Protein AF-A0A0U2W4P1-F1 (afdb_monomer)

Radius of gyration: 22.03 Å; Cα contacts (8 Å, |Δi|>4): 140; chains: 1; bounding box: 64×38×48 Å

Nearest PDB structures (foldseek):
  7bdr-assembly1_A  TM=9.883E-01  e=1.848E-16  Klebsiella pneumoniae IS53
  6z7j-assembly1_A  TM=9.839E-01  e=1.629E-16  Klebsiella pneumoniae IS53
  7r3r-assembly1_A  TM=9.855E-01  e=3.062E-16  Klebsiella pneumoniae
  6z7i-assembly1_A  TM=9.874E-01  e=3.473E-16  Klebsiella pneumoniae
  8dp4-assembly1_A  TM=9.834E-01  e=3.364E-15  Escherichia coli

Structure (mmCIF, N/CA/C/O backbone):
data_AF-A0A0U2W4P1-F1
#
_entry.id   AF-A0A0U2W4P1-F1
#
loop_
_atom_site.group_PDB
_atom_site.id
_atom_site.type_symbol
_atom_site.label_atom_id
_atom_site.label_alt_id
_atom_site.label_comp_id
_atom_site.label_asym_id
_atom_site.label_entity_id
_atom_site.label_seq_id
_atom_site.pdbx_PDB_ins_code
_atom_site.Cartn_x
_atom_site.Cartn_y
_atom_site.Cartn_z
_atom_site.occupancy
_atom_site.B_iso_or_equiv
_atom_site.auth_seq_id
_atom_site.auth_comp_id
_atom_site.auth_asym_id
_atom_site.auth_atom_id
_atom_site.pdbx_PDB_model_num
ATOM 1 N N . THR A 1 1 ? 48.317 21.505 -26.236 1.00 46.50 1 THR A N 1
ATOM 2 C CA . THR A 1 1 ? 47.068 21.874 -25.542 1.00 46.50 1 THR A CA 1
ATOM 3 C C . THR A 1 1 ? 46.040 20.803 -25.827 1.00 46.50 1 THR A C 1
ATOM 5 O O . THR A 1 1 ? 45.709 20.606 -26.986 1.00 46.50 1 THR A O 1
ATOM 8 N N . VAL A 1 2 ? 45.666 20.017 -24.816 1.00 36.84 2 VAL A N 1
ATOM 9 C CA . VAL A 1 2 ? 44.766 18.857 -24.942 1.00 36.84 2 VAL A CA 1
ATOM 10 C C . VAL A 1 2 ? 43.324 19.356 -24.943 1.00 36.84 2 VAL A C 1
ATOM 12 O O . VAL A 1 2 ? 42.870 19.926 -23.955 1.00 36.84 2 VAL A O 1
ATOM 15 N N . THR A 1 3 ? 42.613 19.161 -26.051 1.00 44.44 3 THR A N 1
ATOM 16 C CA . THR A 1 3 ? 41.174 19.427 -26.146 1.00 44.44 3 THR A CA 1
ATOM 17 C C . THR A 1 3 ? 40.421 18.273 -25.490 1.00 44.44 3 THR A C 1
ATOM 19 O O . THR A 1 3 ? 40.347 17.180 -26.049 1.00 44.44 3 THR A O 1
ATOM 22 N N . LEU A 1 4 ? 39.880 18.499 -24.291 1.00 45.94 4 LEU A N 1
ATOM 23 C CA . LEU A 1 4 ? 38.941 17.581 -23.648 1.00 45.94 4 LEU A CA 1
ATOM 24 C C . LEU A 1 4 ? 37.577 17.701 -24.354 1.00 45.94 4 LEU A C 1
ATOM 26 O O . LEU A 1 4 ? 36.870 18.693 -24.187 1.00 45.94 4 LEU A O 1
ATOM 30 N N . LEU A 1 5 ? 37.205 16.695 -25.145 1.00 52.53 5 LEU A N 1
ATOM 31 C CA . LEU A 1 5 ? 35.835 16.508 -25.626 1.00 52.53 5 LEU A CA 1
ATOM 32 C C . LEU A 1 5 ? 35.013 15.861 -24.503 1.00 52.53 5 LEU A C 1
ATOM 34 O O . LEU A 1 5 ? 35.074 14.652 -24.291 1.00 52.53 5 LEU A O 1
ATOM 38 N N . LEU A 1 6 ? 34.237 16.671 -23.782 1.00 55.25 6 LEU A N 1
ATOM 39 C CA . LEU A 1 6 ? 33.149 16.191 -22.927 1.00 55.25 6 LEU A CA 1
ATOM 40 C C . LEU A 1 6 ? 32.010 15.698 -23.831 1.00 55.25 6 LEU A C 1
ATOM 42 O O . LEU A 1 6 ? 31.080 16.436 -24.144 1.00 55.25 6 LEU A O 1
ATOM 46 N N . GLY A 1 7 ? 32.118 14.457 -24.304 1.00 51.75 7 GLY A N 1
ATOM 47 C CA . GLY A 1 7 ? 31.041 13.787 -25.023 1.00 51.75 7 GLY A CA 1
ATOM 48 C C . GLY A 1 7 ? 29.901 13.470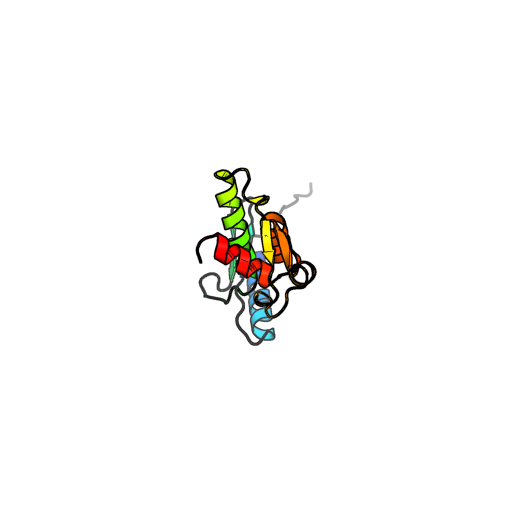 -24.062 1.00 51.75 7 GLY A C 1
ATOM 49 O O . GLY A 1 7 ? 30.012 12.565 -23.239 1.00 51.75 7 GLY A O 1
ATOM 50 N N . SER A 1 8 ? 28.804 14.217 -24.155 1.00 58.09 8 SER A N 1
ATOM 51 C CA . SER A 1 8 ? 27.535 13.856 -23.528 1.00 58.09 8 SER A CA 1
ATOM 52 C C . SER A 1 8 ? 27.107 12.516 -24.119 1.00 58.09 8 SER A C 1
ATOM 54 O O . SER A 1 8 ? 26.829 12.437 -25.315 1.00 58.09 8 SER A O 1
ATOM 56 N N . VAL A 1 9 ? 27.087 11.447 -23.322 1.00 57.69 9 VAL A N 1
ATOM 57 C CA . VAL A 1 9 ? 26.473 10.196 -23.779 1.00 57.69 9 VAL A CA 1
ATOM 58 C C . VAL A 1 9 ? 25.007 10.528 -24.073 1.00 57.69 9 VAL A C 1
ATOM 60 O O . VAL A 1 9 ? 24.321 11.018 -23.172 1.00 57.69 9 VAL A O 1
ATOM 63 N N . PRO A 1 10 ? 24.514 10.354 -25.310 1.00 57.34 10 PRO A N 1
ATOM 64 C CA . PRO A 1 10 ? 23.143 10.715 -25.621 1.00 57.34 10 PRO A CA 1
ATOM 65 C C . PRO A 1 10 ? 22.209 9.816 -24.807 1.00 57.34 10 PRO A C 1
ATOM 67 O O . PRO A 1 10 ? 22.329 8.591 -24.848 1.00 57.34 10 PRO A O 1
ATOM 70 N N . LEU A 1 11 ? 21.271 10.435 -24.086 1.00 58.12 11 LEU A N 1
ATOM 71 C CA . LEU A 1 11 ? 20.257 9.794 -23.236 1.00 58.12 11 LEU A CA 1
ATOM 72 C C . LEU A 1 11 ? 19.586 8.579 -23.913 1.00 58.12 11 LEU A C 1
ATOM 74 O O . LEU A 1 11 ? 19.328 7.563 -23.275 1.00 58.12 11 LEU A O 1
ATOM 78 N N . TYR A 1 12 ? 19.415 8.641 -25.236 1.00 57.84 12 TYR A N 1
ATOM 79 C CA . TYR A 1 12 ? 18.883 7.566 -26.077 1.00 57.84 12 TYR A CA 1
ATOM 80 C C . TYR A 1 12 ? 19.628 6.227 -25.972 1.00 57.84 12 TYR A C 1
ATOM 82 O O . TYR A 1 12 ? 18.987 5.177 -25.952 1.00 57.84 12 TYR A O 1
ATOM 90 N N . ALA A 1 13 ? 20.963 6.236 -25.887 1.00 59.94 13 ALA A N 1
ATOM 91 C CA . ALA A 1 13 ? 21.745 5.002 -25.786 1.00 59.94 13 ALA A CA 1
ATOM 92 C C . ALA A 1 13 ? 21.542 4.312 -24.425 1.00 59.94 13 ALA A C 1
ATOM 94 O O . ALA A 1 13 ? 21.512 3.086 -24.349 1.00 59.94 13 ALA A O 1
ATOM 95 N N . GLN A 1 14 ? 21.340 5.096 -23.360 1.00 64.56 14 GLN A N 1
ATOM 96 C CA . GLN A 1 14 ? 21.061 4.578 -22.018 1.00 64.56 14 GLN A CA 1
ATOM 97 C C . GLN A 1 14 ? 19.630 4.037 -21.904 1.00 64.56 14 GLN A C 1
ATOM 99 O O . GLN A 1 14 ? 19.419 2.977 -21.318 1.00 64.56 14 GLN A O 1
ATOM 104 N N . THR A 1 15 ? 18.643 4.708 -22.506 1.00 69.00 15 THR A N 1
ATOM 105 C CA . THR A 1 15 ? 17.255 4.220 -22.525 1.00 69.00 15 THR A CA 1
ATOM 106 C C . THR A 1 15 ? 17.126 2.883 -23.259 1.00 69.00 15 THR A C 1
ATOM 108 O O . THR A 1 15 ? 16.406 2.004 -22.787 1.00 69.00 15 THR A O 1
ATOM 111 N N . ALA A 1 16 ? 17.841 2.695 -24.376 1.00 74.88 16 ALA A N 1
ATOM 112 C CA . ALA A 1 16 ? 17.830 1.439 -25.129 1.00 74.88 16 ALA A CA 1
ATOM 113 C C . ALA A 1 16 ? 18.360 0.244 -24.307 1.00 74.88 16 ALA A C 1
ATOM 115 O O . ALA A 1 16 ? 17.768 -0.833 -24.355 1.00 74.88 16 ALA A O 1
ATOM 116 N N . ASP A 1 17 ? 19.411 0.445 -23.504 1.00 88.06 17 ASP A N 1
ATOM 117 C CA . ASP A 1 17 ? 19.955 -0.582 -22.599 1.00 88.06 17 ASP A CA 1
ATOM 118 C C . ASP A 1 17 ? 18.950 -0.970 -21.495 1.00 88.06 17 ASP A C 1
ATOM 120 O O . ASP A 1 17 ? 18.730 -2.151 -21.219 1.00 88.06 17 ASP A O 1
ATOM 124 N N . VAL A 1 18 ? 18.252 0.007 -20.902 1.00 93.62 18 VAL A N 1
ATOM 125 C CA . VAL A 1 18 ? 17.215 -0.266 -19.886 1.00 93.62 18 VAL A CA 1
ATOM 126 C C . VAL A 1 18 ? 16.042 -1.055 -20.477 1.00 93.62 18 VAL A C 1
ATOM 128 O O . VAL A 1 18 ? 15.596 -2.027 -19.871 1.00 93.62 18 VAL A O 1
ATOM 131 N N . GLN A 1 19 ? 15.565 -0.691 -21.670 1.00 93.94 19 GLN A N 1
ATOM 132 C CA . GLN A 1 19 ? 14.466 -1.393 -22.348 1.00 93.94 19 GLN A CA 1
ATOM 133 C C . GLN A 1 19 ? 14.812 -2.862 -22.638 1.00 93.94 19 GLN A C 1
ATOM 135 O O . GLN A 1 19 ? 13.995 -3.749 -22.392 1.00 93.94 19 GLN A O 1
ATOM 140 N N . GLN A 1 20 ? 16.039 -3.138 -23.091 1.00 95.38 20 GLN A N 1
ATOM 141 C CA . GLN A 1 20 ? 16.515 -4.507 -23.325 1.00 95.38 20 GLN A CA 1
ATOM 142 C C . GLN A 1 20 ? 16.571 -5.327 -22.031 1.00 95.38 20 GLN A C 1
ATOM 144 O O . GLN A 1 20 ? 16.133 -6.477 -22.012 1.00 95.38 20 GLN A O 1
ATOM 149 N N . LYS A 1 21 ? 17.045 -4.731 -20.930 1.00 96.50 21 LYS A N 1
ATOM 150 C CA . LYS A 1 21 ? 17.063 -5.382 -19.611 1.00 96.50 21 LYS A CA 1
ATOM 151 C C . LYS A 1 21 ? 15.658 -5.695 -19.098 1.00 96.50 21 LYS A C 1
ATOM 153 O O . LYS A 1 21 ? 15.443 -6.775 -18.555 1.00 96.50 21 LYS A O 1
ATOM 158 N N . LEU A 1 22 ? 14.699 -4.788 -19.290 1.00 97.31 22 LEU A N 1
ATOM 159 C CA . LEU A 1 22 ? 13.298 -5.018 -18.922 1.00 97.31 22 LEU A CA 1
ATOM 160 C C . LEU A 1 22 ? 12.662 -6.138 -19.759 1.00 97.31 22 LEU A C 1
ATOM 162 O O . LEU A 1 22 ? 11.989 -7.000 -19.197 1.00 97.31 22 LEU A O 1
ATOM 166 N N . ALA A 1 23 ? 12.930 -6.183 -21.066 1.00 96.88 23 ALA A N 1
ATOM 167 C CA . ALA A 1 23 ? 12.458 -7.263 -21.933 1.00 96.88 23 ALA A CA 1
ATOM 168 C C . ALA A 1 23 ? 13.041 -8.631 -21.538 1.00 96.88 23 ALA A C 1
ATOM 170 O O . ALA A 1 23 ? 12.329 -9.636 -21.524 1.00 96.88 23 ALA A O 1
ATOM 171 N N . GLU A 1 24 ? 14.320 -8.677 -21.163 1.00 97.62 24 GLU A N 1
ATOM 172 C CA . GLU A 1 24 ? 14.949 -9.907 -20.680 1.00 97.62 24 GLU A CA 1
ATOM 173 C C . GLU A 1 24 ? 14.373 -10.356 -19.327 1.00 97.6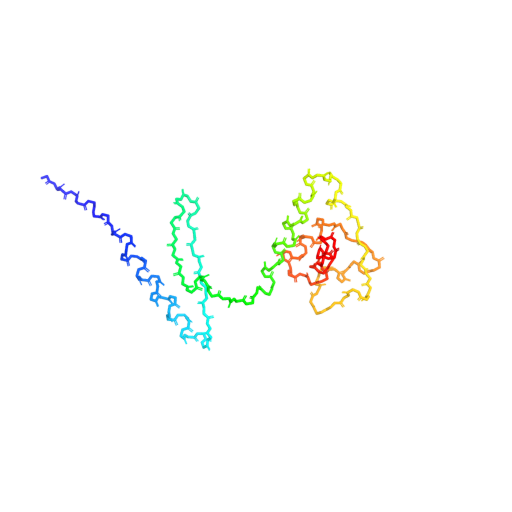2 24 GLU A C 1
ATOM 175 O O . GLU A 1 24 ? 14.080 -11.539 -19.153 1.00 97.62 24 GLU A O 1
ATOM 180 N N . LEU A 1 25 ? 14.128 -9.428 -18.393 1.00 97.75 25 LEU A N 1
ATOM 181 C CA . LEU A 1 25 ? 13.452 -9.727 -17.123 1.00 97.75 25 LEU A CA 1
ATOM 182 C C . LEU A 1 25 ? 12.032 -10.261 -17.339 1.00 97.75 25 LEU A C 1
ATOM 184 O O . LEU A 1 25 ? 11.641 -11.242 -16.705 1.00 97.75 25 LEU A O 1
ATOM 188 N N . GLU A 1 26 ? 11.269 -9.649 -18.247 1.00 98.25 26 GLU A N 1
ATOM 189 C CA . GLU A 1 26 ? 9.946 -10.144 -18.630 1.00 98.25 26 GLU A CA 1
ATOM 190 C C . GLU A 1 26 ? 10.033 -11.592 -19.125 1.00 98.25 26 GLU A C 1
ATOM 192 O O . GLU A 1 26 ? 9.342 -12.466 -18.594 1.00 98.25 26 GLU A O 1
ATOM 197 N N . ARG A 1 27 ? 10.939 -11.868 -20.072 1.00 97.81 27 ARG A N 1
ATOM 198 C CA . ARG A 1 27 ? 11.147 -13.205 -20.641 1.00 97.81 27 ARG A CA 1
ATOM 199 C C . ARG A 1 27 ? 11.510 -14.239 -19.574 1.00 97.81 27 ARG A C 1
ATOM 201 O O . ARG A 1 27 ? 10.976 -15.345 -19.597 1.00 97.81 27 ARG A O 1
ATOM 208 N N . GLN A 1 28 ? 12.399 -13.891 -18.643 1.00 98.25 28 GLN A N 1
ATOM 209 C CA . GLN A 1 28 ? 12.815 -14.780 -17.554 1.00 98.25 28 GLN A CA 1
ATOM 210 C C . GLN A 1 28 ? 11.696 -15.037 -16.536 1.00 98.25 28 GLN A C 1
ATOM 212 O O . GLN A 1 28 ? 11.627 -16.128 -15.974 1.00 98.25 28 GLN A O 1
ATOM 217 N N . SER A 1 29 ? 10.811 -14.061 -16.310 1.00 96.94 29 SER A N 1
ATOM 218 C CA . SER A 1 29 ? 9.707 -14.186 -15.349 1.00 96.94 29 SER A CA 1
ATOM 219 C C . SER A 1 29 ? 8.616 -15.177 -15.773 1.00 96.94 29 SER A C 1
ATOM 221 O O . SER A 1 29 ? 7.859 -15.649 -14.927 1.00 96.94 29 SER A O 1
ATOM 223 N N . GLY A 1 30 ? 8.497 -15.469 -17.076 1.00 96.25 30 GLY A N 1
ATOM 224 C CA . GLY A 1 30 ? 7.415 -16.291 -17.631 1.00 96.25 30 GLY A CA 1
ATOM 225 C C . GLY A 1 30 ? 6.029 -15.625 -17.609 1.00 96.25 30 GLY A C 1
ATOM 226 O O . GLY A 1 30 ? 5.033 -16.288 -17.895 1.00 96.25 30 GLY A O 1
ATOM 227 N N . GLY A 1 31 ? 5.951 -14.335 -17.265 1.00 96.12 31 GLY A N 1
ATOM 228 C CA . GLY A 1 31 ? 4.720 -13.549 -17.196 1.00 96.12 31 GLY A CA 1
ATOM 229 C C . GLY A 1 31 ? 4.796 -12.252 -18.006 1.00 96.12 31 GLY A C 1
ATOM 230 O O . GLY A 1 31 ? 5.477 -12.176 -19.024 1.00 96.12 31 GLY A O 1
ATOM 231 N N . ARG A 1 32 ? 4.068 -11.228 -17.547 1.00 98.00 32 ARG A N 1
ATOM 232 C CA . ARG A 1 32 ? 4.126 -9.861 -18.091 1.00 98.00 32 ARG A CA 1
ATOM 233 C C . ARG A 1 32 ? 4.769 -8.925 -17.076 1.00 98.00 32 ARG A C 1
ATOM 235 O O . ARG A 1 32 ? 4.486 -9.042 -15.884 1.00 98.00 32 ARG A O 1
ATOM 242 N N . LEU A 1 33 ? 5.546 -7.961 -17.557 1.00 98.19 33 LEU A N 1
ATOM 243 C CA . LEU A 1 33 ? 6.206 -6.939 -16.747 1.00 98.19 33 LEU A CA 1
ATOM 244 C C . LEU A 1 33 ? 5.776 -5.540 -17.201 1.00 98.19 33 LEU A C 1
ATOM 246 O O . LEU A 1 33 ? 5.909 -5.205 -18.370 1.00 98.19 33 LEU A O 1
ATOM 250 N N . GLY A 1 34 ? 5.297 -4.711 -16.275 1.00 98.06 34 GLY A N 1
ATOM 251 C CA . GLY A 1 34 ? 5.036 -3.288 -16.508 1.00 98.06 34 GLY A CA 1
ATOM 252 C C . GLY A 1 34 ? 5.922 -2.435 -15.606 1.00 98.06 34 GLY A C 1
ATOM 253 O O . GLY A 1 34 ? 5.990 -2.697 -14.406 1.00 98.06 34 GLY A O 1
ATOM 254 N N . VAL A 1 35 ? 6.607 -1.433 -16.163 1.00 97.81 35 VAL A N 1
ATOM 255 C CA . VAL A 1 35 ? 7.491 -0.532 -15.405 1.00 97.81 35 VAL A CA 1
ATOM 256 C C . VAL A 1 35 ? 7.346 0.903 -15.903 1.00 97.81 35 VAL A C 1
ATOM 258 O O . VAL A 1 35 ? 7.369 1.160 -17.105 1.00 97.81 35 VAL A O 1
ATOM 261 N N . ALA A 1 36 ? 7.252 1.844 -14.966 1.00 97.31 36 ALA A N 1
ATOM 262 C CA . ALA A 1 36 ? 7.387 3.271 -15.223 1.00 97.31 36 ALA A CA 1
ATOM 263 C C . ALA A 1 36 ? 8.476 3.837 -14.306 1.00 97.31 36 ALA A C 1
ATOM 265 O O . ALA A 1 36 ? 8.354 3.783 -13.083 1.00 97.31 36 ALA A O 1
ATOM 266 N N . LEU A 1 37 ? 9.548 4.362 -14.894 1.00 95.56 37 LEU A N 1
ATOM 267 C CA . LEU A 1 37 ? 10.580 5.112 -14.187 1.00 95.56 37 LEU A CA 1
ATOM 268 C C . LEU A 1 37 ? 10.352 6.587 -14.491 1.00 95.56 37 LEU A C 1
ATOM 270 O O . LEU A 1 37 ? 10.406 6.975 -15.655 1.00 95.56 37 LEU A O 1
ATOM 27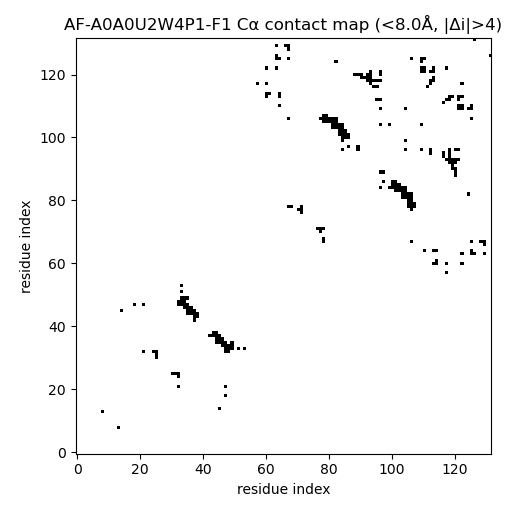4 N N . ILE A 1 38 ? 10.088 7.388 -13.462 1.00 96.44 38 ILE A N 1
ATOM 275 C CA . ILE A 1 38 ? 9.795 8.818 -13.589 1.00 96.44 38 ILE A CA 1
ATOM 276 C C . ILE A 1 38 ? 10.857 9.582 -12.803 1.00 96.44 38 ILE A C 1
ATOM 278 O O . ILE A 1 38 ? 10.958 9.428 -11.585 1.00 96.44 38 ILE A O 1
ATOM 282 N N . ASN A 1 39 ? 11.643 10.408 -13.488 1.00 96.44 39 ASN A N 1
ATOM 283 C CA . ASN A 1 39 ? 12.545 11.347 -12.836 1.00 96.44 39 ASN A CA 1
ATOM 284 C C . ASN A 1 39 ? 11.741 12.564 -12.371 1.00 96.44 39 ASN A C 1
ATOM 286 O O . ASN A 1 39 ? 11.251 13.343 -13.182 1.00 96.44 39 ASN A O 1
ATOM 290 N N . THR A 1 40 ? 11.604 12.752 -11.063 1.00 97.19 40 THR A N 1
ATOM 291 C CA . THR A 1 40 ? 10.797 13.846 -10.507 1.00 97.19 40 THR A CA 1
ATOM 292 C C . THR A 1 40 ? 11.473 15.218 -10.588 1.00 97.19 40 THR A C 1
ATOM 294 O O . THR A 1 40 ? 10.814 16.218 -10.314 1.00 97.19 40 THR A O 1
ATOM 297 N N . ALA A 1 41 ? 12.752 15.300 -10.980 1.00 97.69 41 ALA A N 1
ATOM 298 C CA . ALA A 1 41 ? 13.442 16.577 -11.175 1.00 97.69 41 ALA A CA 1
ATOM 299 C C . ALA A 1 41 ? 13.076 17.260 -12.504 1.00 97.69 41 ALA A C 1
ATOM 301 O O . ALA A 1 41 ? 13.019 18.487 -12.562 1.00 97.69 41 ALA A O 1
ATOM 302 N N . ASP A 1 42 ? 12.829 16.481 -13.562 1.00 97.00 42 ASP A N 1
ATOM 303 C CA . ASP A 1 42 ? 12.588 16.992 -14.921 1.00 97.00 42 ASP A CA 1
ATOM 304 C C . ASP A 1 42 ? 11.406 16.328 -15.654 1.00 97.00 42 ASP A C 1
ATOM 306 O O . ASP A 1 42 ? 11.109 16.679 -16.794 1.00 97.00 42 ASP A O 1
ATOM 310 N N . ASN A 1 43 ? 10.704 15.399 -15.000 1.00 95.94 43 ASN A N 1
ATOM 311 C CA . ASN A 1 43 ? 9.616 14.584 -15.549 1.00 95.94 43 ASN A CA 1
ATOM 312 C C . ASN A 1 43 ? 10.004 13.690 -16.736 1.00 95.94 43 ASN A C 1
ATOM 314 O O . ASN A 1 43 ? 9.113 13.175 -17.412 1.00 95.94 43 ASN A O 1
ATOM 318 N N . SER A 1 44 ? 11.295 13.464 -16.996 1.00 95.56 44 SER A N 1
ATOM 319 C CA . SER A 1 44 ? 11.721 12.465 -17.978 1.00 95.56 44 SER A CA 1
ATOM 320 C C . SER A 1 44 ? 11.303 11.059 -17.535 1.00 95.56 44 SER A C 1
ATOM 322 O O . SER A 1 44 ? 11.266 10.743 -16.341 1.00 95.56 44 SER A O 1
ATOM 324 N N . GLN A 1 45 ? 10.938 10.215 -18.506 1.00 95.06 45 GLN A N 1
ATOM 325 C CA . GLN A 1 45 ? 10.378 8.893 -18.234 1.00 95.06 45 GLN A CA 1
ATOM 326 C C . GLN A 1 45 ? 11.020 7.801 -19.081 1.00 95.06 45 GLN A C 1
ATOM 328 O O . GLN A 1 45 ? 11.340 8.001 -20.253 1.00 95.06 45 GLN A O 1
ATOM 333 N N . ILE A 1 46 ? 11.130 6.612 -18.491 1.00 95.25 46 ILE A N 1
ATOM 334 C CA . ILE A 1 46 ? 11.359 5.356 -19.205 1.00 95.25 46 ILE A CA 1
ATOM 335 C C . ILE A 1 46 ? 10.167 4.452 -18.895 1.00 95.25 46 ILE A C 1
ATOM 337 O O . ILE A 1 46 ? 9.929 4.103 -17.739 1.00 95.25 46 ILE A O 1
ATOM 341 N N . LEU A 1 47 ? 9.409 4.096 -19.932 1.00 95.94 47 LEU A N 1
ATOM 342 C CA . LEU A 1 47 ? 8.151 3.358 -19.824 1.00 95.94 47 LEU A CA 1
ATOM 343 C C . LEU A 1 47 ? 8.260 2.004 -20.531 1.00 95.94 47 LEU A C 1
ATOM 345 O O . LEU A 1 47 ? 8.762 1.931 -21.651 1.00 95.94 47 LEU A O 1
ATOM 349 N N . TYR A 1 48 ? 7.768 0.941 -19.900 1.00 97.62 48 TYR A N 1
ATOM 350 C CA . TYR A 1 48 ? 7.694 -0.414 -20.451 1.00 97.62 48 TYR A CA 1
ATOM 351 C C . TYR A 1 48 ? 6.312 -0.992 -20.139 1.00 97.62 48 TYR A C 1
ATOM 353 O O . TYR A 1 48 ? 5.976 -1.172 -18.969 1.00 97.62 48 TYR A O 1
ATOM 361 N N . ARG A 1 49 ? 5.485 -1.217 -21.173 1.00 97.56 49 ARG A N 1
ATOM 362 C CA . ARG A 1 49 ? 4.060 -1.608 -21.046 1.00 97.56 49 ARG A CA 1
ATOM 363 C C . ARG A 1 49 ? 3.246 -0.722 -20.087 1.00 97.56 49 ARG A C 1
ATOM 365 O O . ARG A 1 49 ? 2.347 -1.207 -19.404 1.00 97.56 49 ARG A O 1
ATOM 372 N N . ALA A 1 50 ? 3.567 0.570 -20.014 1.00 97.25 50 ALA A N 1
ATOM 373 C CA . ALA A 1 50 ? 3.009 1.471 -19.002 1.00 97.25 50 ALA A CA 1
ATOM 374 C C . ALA A 1 50 ? 1.486 1.676 -19.112 1.00 97.25 50 ALA A C 1
ATOM 376 O O . ALA A 1 50 ? 0.844 1.967 -18.107 1.00 97.25 50 ALA A O 1
ATOM 377 N N . ASP A 1 51 ? 0.910 1.469 -20.299 1.00 97.25 51 ASP A N 1
ATOM 378 C CA . ASP A 1 51 ? -0.530 1.622 -20.546 1.00 97.25 51 ASP A CA 1
ATOM 379 C C . ASP A 1 51 ? -1.327 0.313 -20.371 1.00 97.25 51 ASP A C 1
ATOM 381 O O . ASP A 1 51 ? -2.553 0.291 -20.509 1.00 97.25 51 ASP A O 1
ATOM 385 N N . GLU A 1 52 ? -0.656 -0.804 -20.068 1.00 98.31 52 GLU A N 1
ATOM 386 C CA . GLU A 1 52 ? -1.325 -2.077 -19.807 1.00 98.31 52 GLU A CA 1
ATOM 387 C C . GLU A 1 52 ? -1.840 -2.174 -18.363 1.00 98.31 52 GLU A C 1
ATOM 389 O O . GLU A 1 52 ? -1.280 -1.620 -17.418 1.00 98.31 52 GLU A O 1
ATOM 394 N N . ARG A 1 53 ? -2.909 -2.954 -18.161 1.00 98.25 53 ARG A N 1
ATOM 395 C CA . ARG A 1 53 ? -3.470 -3.198 -16.825 1.00 98.25 53 ARG A CA 1
ATOM 396 C C . ARG A 1 53 ? -2.754 -4.345 -16.104 1.00 98.25 53 ARG A C 1
ATOM 398 O O . ARG A 1 53 ? -2.540 -5.427 -16.668 1.00 98.25 53 ARG A O 1
ATOM 405 N N . PHE A 1 54 ? -2.487 -4.120 -14.817 1.00 98.44 54 PHE A N 1
ATOM 406 C CA . PHE A 1 54 ? -1.920 -5.079 -13.868 1.00 98.44 54 PHE A CA 1
ATOM 407 C C . PHE A 1 54 ? -2.728 -5.087 -12.565 1.00 98.44 54 PHE A C 1
ATOM 409 O O . PHE A 1 54 ? -3.375 -4.100 -12.211 1.00 98.44 54 PHE A O 1
ATOM 416 N N . ALA A 1 55 ? -2.705 -6.208 -11.843 1.00 97.94 55 ALA A N 1
ATOM 417 C CA . ALA A 1 55 ? -3.322 -6.290 -10.525 1.00 97.94 55 ALA A CA 1
ATOM 418 C C . ALA A 1 55 ? -2.517 -5.448 -9.523 1.00 97.94 55 ALA A C 1
ATOM 420 O O . ALA A 1 55 ? -1.317 -5.655 -9.363 1.00 97.94 55 ALA A O 1
ATOM 421 N N . MET A 1 56 ? -3.174 -4.513 -8.831 1.00 97.62 56 MET A N 1
ATOM 422 C CA . MET A 1 56 ? -2.503 -3.677 -7.827 1.00 97.62 56 MET A CA 1
ATOM 423 C C . MET A 1 56 ? -2.089 -4.486 -6.592 1.00 97.62 56 MET A C 1
ATOM 425 O O . MET A 1 56 ? -1.064 -4.211 -5.972 1.00 97.62 56 MET A O 1
ATOM 429 N N . CYS A 1 57 ? -2.879 -5.494 -6.209 1.00 98.12 57 CYS A N 1
ATOM 430 C CA . CYS A 1 57 ? -2.673 -6.227 -4.959 1.00 98.12 57 CYS A CA 1
ATOM 431 C C . CYS A 1 57 ? -2.477 -5.226 -3.795 1.00 98.12 57 CYS A C 1
ATOM 433 O O . CYS A 1 57 ? -3.215 -4.243 -3.676 1.00 98.12 57 CYS A O 1
ATOM 435 N N . SER A 1 58 ? -1.454 -5.422 -2.964 1.00 98.25 58 SER A N 1
ATOM 436 C CA . SER A 1 58 ? -1.160 -4.539 -1.834 1.00 98.25 58 SER A CA 1
ATOM 437 C C . SER A 1 58 ? -0.609 -3.157 -2.200 1.00 98.25 58 SER A C 1
ATOM 439 O O . SER A 1 58 ? -0.532 -2.319 -1.307 1.00 98.25 58 SER A O 1
ATOM 441 N N . THR A 1 59 ? -0.265 -2.857 -3.460 1.00 98.31 59 THR A N 1
ATOM 442 C CA . THR A 1 59 ? 0.143 -1.482 -3.822 1.00 98.31 59 THR A CA 1
ATOM 443 C C . THR A 1 59 ? -1.026 -0.499 -3.710 1.00 98.31 59 THR A C 1
ATOM 445 O O . THR A 1 59 ? -0.821 0.677 -3.420 1.00 98.31 59 THR A O 1
ATOM 448 N N . SER A 1 60 ? -2.269 -0.992 -3.799 1.00 98.06 60 SER A N 1
ATOM 449 C CA . SER A 1 60 ? -3.489 -0.202 -3.575 1.00 98.06 60 SER A CA 1
ATOM 450 C C . SER A 1 60 ? -3.601 0.384 -2.159 1.00 98.06 60 SER A C 1
ATOM 452 O O . SER A 1 60 ? -4.294 1.383 -1.964 1.00 98.06 60 SER A O 1
ATOM 454 N N . LYS A 1 61 ? -2.882 -0.172 -1.170 1.00 98.62 61 LYS A N 1
ATOM 455 C CA . LYS A 1 61 ? -2.881 0.312 0.222 1.00 98.62 61 LYS A CA 1
ATOM 456 C C . LYS A 1 61 ? -2.361 1.746 0.347 1.00 98.62 61 LYS A C 1
ATOM 458 O O . LYS A 1 61 ? -2.819 2.485 1.215 1.00 98.62 61 LYS A O 1
ATOM 463 N N . VAL A 1 62 ? -1.475 2.161 -0.564 1.00 98.62 62 VAL A N 1
ATOM 464 C CA . VAL A 1 62 ? -1.018 3.556 -0.667 1.00 98.62 62 VAL A CA 1
ATOM 465 C C . VAL A 1 62 ? -2.193 4.493 -0.942 1.00 98.62 62 VAL A C 1
ATOM 467 O O . VAL A 1 62 ? -2.319 5.517 -0.277 1.00 98.62 62 VAL A O 1
ATOM 470 N N . MET A 1 63 ? -3.096 4.121 -1.853 1.00 98.31 63 MET A N 1
ATOM 471 C CA . MET A 1 63 ? -4.257 4.946 -2.198 1.00 98.31 63 MET A CA 1
ATOM 472 C C . MET A 1 63 ? -5.267 5.041 -1.052 1.00 98.31 63 MET A C 1
ATOM 474 O O . MET A 1 63 ? -5.793 6.123 -0.805 1.00 98.31 63 MET A O 1
ATOM 478 N N . ALA A 1 64 ? -5.504 3.952 -0.314 1.00 98.38 64 ALA A N 1
ATOM 479 C CA . ALA A 1 64 ? -6.399 3.976 0.844 1.00 98.38 64 ALA A CA 1
ATOM 480 C C . ALA A 1 64 ? -5.866 4.882 1.968 1.00 98.38 64 ALA A C 1
ATOM 482 O O . ALA A 1 64 ? -6.595 5.730 2.483 1.00 98.38 64 ALA A O 1
ATOM 483 N N . ALA A 1 65 ? -4.577 4.764 2.304 1.00 98.62 65 ALA A N 1
ATOM 484 C CA . ALA A 1 65 ? -3.945 5.635 3.294 1.00 98.62 65 ALA A CA 1
ATOM 485 C C . ALA A 1 65 ? -3.920 7.105 2.833 1.00 98.62 65 ALA A C 1
ATOM 487 O O . ALA A 1 65 ? -4.196 8.005 3.625 1.00 98.62 65 ALA A O 1
ATOM 488 N N . ALA A 1 66 ? -3.655 7.357 1.546 1.00 98.56 66 ALA A N 1
ATOM 489 C CA . ALA A 1 66 ? -3.692 8.701 0.974 1.00 98.56 66 ALA A CA 1
ATOM 490 C C . ALA A 1 66 ? -5.098 9.319 1.022 1.00 98.56 66 ALA A C 1
ATOM 492 O O . ALA A 1 66 ? -5.226 10.503 1.321 1.00 98.56 66 ALA A O 1
ATOM 493 N N . ALA A 1 67 ? -6.156 8.536 0.788 1.00 98.38 67 ALA A N 1
ATOM 494 C CA . ALA A 1 67 ? -7.536 9.007 0.901 1.00 98.38 67 ALA A CA 1
ATOM 495 C C . ALA A 1 67 ? -7.893 9.413 2.343 1.00 98.38 67 ALA A C 1
ATOM 497 O O . ALA A 1 67 ? -8.497 10.466 2.556 1.00 98.38 67 ALA A O 1
ATOM 498 N N . VAL A 1 68 ? -7.461 8.632 3.341 1.00 98.38 68 VAL A N 1
ATOM 499 C CA . VAL A 1 68 ? -7.608 8.996 4.762 1.00 98.38 68 VAL A CA 1
ATOM 500 C C . VAL A 1 68 ? -6.823 10.266 5.089 1.00 98.38 68 VAL A C 1
ATOM 502 O O . VAL A 1 68 ? -7.370 11.182 5.704 1.00 98.38 68 VAL A O 1
ATOM 505 N N . LEU A 1 69 ? -5.571 10.366 4.634 1.00 98.12 69 LEU A N 1
ATOM 506 C CA . LEU A 1 69 ? -4.751 11.560 4.839 1.00 98.12 69 LEU A CA 1
ATOM 507 C C . LEU A 1 69 ? -5.398 12.796 4.200 1.00 98.12 69 LEU A C 1
ATOM 509 O O . LEU A 1 69 ? -5.499 13.834 4.850 1.00 98.12 69 LEU A O 1
ATOM 513 N N . LYS A 1 70 ? -5.921 12.674 2.976 1.00 98.06 70 LYS A N 1
ATOM 514 C CA . LYS A 1 70 ? -6.611 13.765 2.284 1.00 98.06 70 LYS A CA 1
ATOM 515 C C . LYS A 1 70 ? -7.836 14.247 3.059 1.00 98.06 70 LYS A C 1
ATOM 517 O O . LYS A 1 70 ? -8.029 15.448 3.210 1.00 98.06 70 LYS A O 1
ATOM 522 N N . LYS A 1 71 ? -8.646 13.327 3.584 1.00 97.38 71 LYS A N 1
ATOM 523 C CA . LYS A 1 71 ? -9.823 13.666 4.398 1.00 97.38 71 LYS A CA 1
ATOM 524 C C . LYS A 1 71 ? -9.437 14.353 5.715 1.00 97.38 71 LYS A C 1
ATOM 526 O O . LYS A 1 71 ? -10.150 15.243 6.174 1.00 97.38 71 LYS A O 1
ATOM 531 N N . SER A 1 72 ? -8.278 14.007 6.284 1.00 97.62 72 SER A N 1
ATOM 532 C CA . SER A 1 72 ? -7.775 14.643 7.511 1.00 97.62 72 SER A CA 1
ATOM 533 C C . SER A 1 72 ? -7.445 16.131 7.345 1.00 97.62 72 SER A C 1
ATOM 535 O O . SER A 1 72 ? -7.475 16.863 8.329 1.00 97.62 72 SER A O 1
ATOM 537 N N . GLU A 1 73 ? -7.218 16.610 6.115 1.00 97.88 73 GLU A N 1
ATOM 538 C CA . GLU A 1 73 ? -7.018 18.042 5.844 1.00 97.88 73 GLU A CA 1
ATOM 539 C C . GLU A 1 73 ? -8.253 18.884 6.206 1.00 97.88 73 GLU A C 1
ATOM 541 O O . GLU A 1 73 ? -8.115 20.037 6.610 1.00 97.88 73 GLU A O 1
ATOM 546 N N . SER A 1 74 ? -9.458 18.314 6.090 1.00 97.75 74 SER A N 1
ATOM 547 C CA . SER A 1 74 ? -10.722 18.960 6.478 1.00 97.75 74 SER A CA 1
ATOM 548 C C . SER A 1 74 ? -11.263 18.500 7.836 1.00 97.75 74 SER A C 1
ATOM 550 O O . SER A 1 74 ? -12.191 19.111 8.362 1.00 97.75 74 SER A O 1
ATOM 552 N N . GLU A 1 75 ? -10.703 17.436 8.414 1.00 97.69 75 GLU A N 1
ATOM 553 C CA . GLU A 1 75 ? -11.166 16.808 9.657 1.00 97.69 75 GLU A CA 1
ATOM 554 C C . GLU A 1 75 ? -9.991 16.651 10.647 1.00 97.69 75 GLU A C 1
ATOM 556 O O . GLU A 1 75 ? -9.359 15.593 10.703 1.00 97.69 75 GLU A O 1
ATOM 561 N N . PRO A 1 76 ? -9.692 17.675 11.477 1.00 94.38 76 PRO A N 1
ATOM 562 C CA . PRO A 1 76 ? -8.449 17.746 12.259 1.00 94.38 76 PRO A CA 1
ATOM 563 C C . PRO A 1 76 ? -8.189 16.581 13.226 1.00 94.38 76 PRO A C 1
ATOM 565 O O . PRO A 1 76 ? -7.044 16.304 13.573 1.00 94.38 76 PRO A O 1
ATOM 568 N N . ASN A 1 77 ? -9.239 15.886 13.673 1.00 97.12 77 ASN A N 1
ATOM 569 C CA . ASN A 1 77 ? -9.134 14.769 14.618 1.00 97.12 77 ASN A CA 1
ATOM 570 C C . ASN A 1 77 ? -9.239 13.387 13.957 1.00 97.12 77 ASN A C 1
ATOM 572 O O . ASN A 1 77 ? -9.186 12.378 14.662 1.00 97.12 77 ASN A O 1
ATOM 576 N N . LEU A 1 78 ? -9.367 13.323 12.627 1.00 98.19 78 LEU A N 1
ATOM 577 C CA . LEU A 1 78 ? -9.623 12.081 11.896 1.00 98.19 78 LEU A CA 1
ATOM 578 C C . LEU A 1 78 ? -8.572 11.011 12.190 1.00 98.19 78 LEU A C 1
ATOM 580 O O . LEU A 1 78 ? -8.901 9.882 12.532 1.00 98.19 78 LEU A O 1
ATOM 584 N N . LEU A 1 79 ? -7.291 11.374 12.135 1.00 98.50 79 LEU A N 1
ATOM 585 C CA . LEU A 1 79 ? -6.190 10.428 12.334 1.00 98.50 79 LEU A CA 1
ATOM 586 C C . LEU A 1 79 ? -6.190 9.777 13.727 1.00 98.50 79 LEU A C 1
ATOM 588 O O . LEU A 1 79 ? -5.739 8.641 13.868 1.00 98.50 79 LEU A O 1
ATOM 592 N N . ASN A 1 80 ? -6.740 10.465 14.733 1.00 98.56 80 ASN A N 1
ATOM 593 C CA . ASN A 1 80 ? -6.867 9.973 16.106 1.00 98.56 80 ASN A CA 1
ATOM 594 C C . ASN A 1 80 ? -8.162 9.181 16.347 1.00 98.56 80 ASN A C 1
ATOM 596 O O . ASN A 1 80 ? -8.312 8.579 17.415 1.00 98.56 80 ASN A O 1
ATOM 600 N N . GLN A 1 81 ? -9.093 9.166 15.388 1.00 98.44 81 GLN A N 1
ATOM 601 C CA . GLN A 1 81 ? -10.342 8.424 15.503 1.00 98.44 81 GLN A CA 1
ATOM 602 C C . GLN A 1 81 ? -10.051 6.940 15.725 1.00 98.44 81 GLN A C 1
ATOM 604 O O . GLN A 1 81 ? -9.335 6.310 14.947 1.00 98.44 81 GLN A O 1
ATOM 609 N N . ARG A 1 82 ? -10.629 6.386 16.793 1.00 98.44 82 ARG A N 1
ATOM 610 C CA . ARG A 1 82 ? -10.479 4.981 17.170 1.00 98.44 82 ARG A CA 1
ATOM 611 C C . ARG A 1 82 ? -11.480 4.113 16.416 1.00 98.44 82 ARG A C 1
ATOM 613 O O . ARG A 1 82 ? -12.667 4.423 16.356 1.00 98.44 82 ARG A O 1
ATOM 620 N N . VAL A 1 83 ? -10.980 3.015 15.870 1.00 98.44 83 VAL A N 1
ATOM 621 C CA . VAL A 1 83 ? -11.730 2.006 15.130 1.00 98.44 83 VAL A CA 1
ATOM 622 C C . VAL A 1 83 ? -11.604 0.685 15.873 1.00 98.44 83 VAL A C 1
ATOM 624 O O . VAL A 1 83 ? -10.501 0.244 16.196 1.00 98.44 83 VAL A O 1
ATOM 627 N N . GLU A 1 84 ? -12.743 0.068 16.165 1.00 98.50 84 GLU A N 1
ATOM 628 C CA . GLU A 1 84 ? -12.806 -1.231 16.830 1.00 98.50 84 GLU A CA 1
ATOM 629 C C . GLU A 1 84 ? -12.257 -2.343 15.928 1.00 98.50 84 GLU A C 1
ATOM 631 O O . GLU A 1 84 ? -12.587 -2.411 14.735 1.00 98.50 84 GLU A O 1
ATOM 636 N N . ILE A 1 85 ? -11.457 -3.229 16.527 1.00 98.69 85 ILE A N 1
ATOM 637 C CA . ILE A 1 85 ? -10.937 -4.436 15.886 1.00 98.69 85 ILE A CA 1
ATOM 638 C C . ILE A 1 85 ? -11.604 -5.655 16.519 1.00 98.69 85 ILE A C 1
ATOM 640 O O . ILE A 1 85 ? -11.332 -6.028 17.660 1.00 98.69 85 ILE A O 1
ATOM 644 N N . LYS A 1 86 ? -12.493 -6.294 15.768 1.00 98.38 86 LYS A N 1
ATOM 645 C CA . LYS A 1 86 ? -13.247 -7.479 16.170 1.00 98.38 86 LYS A CA 1
ATOM 646 C C . LYS A 1 86 ? -12.543 -8.731 15.681 1.00 98.38 86 LYS A C 1
ATOM 648 O O . LYS A 1 86 ? -11.911 -8.746 14.629 1.00 98.38 86 LYS A O 1
ATOM 653 N N . LYS A 1 87 ? -12.761 -9.843 16.382 1.00 98.19 87 LYS A N 1
ATOM 654 C CA . LYS A 1 87 ? -12.299 -11.160 15.918 1.00 98.19 87 LYS A CA 1
ATOM 655 C C . LYS A 1 87 ? -12.855 -11.521 14.531 1.00 98.19 87 LYS A C 1
ATOM 657 O O . LYS A 1 87 ? -12.174 -12.187 13.763 1.00 98.19 87 LYS A O 1
ATOM 662 N N . SER A 1 88 ? -14.067 -11.063 14.209 1.00 98.12 88 SER A N 1
ATOM 663 C CA . SER A 1 88 ? -14.707 -11.258 12.902 1.00 98.12 88 SER A CA 1
ATOM 664 C C . SER A 1 88 ? -14.095 -10.427 11.773 1.00 98.12 88 SER A C 1
ATOM 666 O O . SER A 1 88 ? -14.424 -10.673 10.621 1.00 9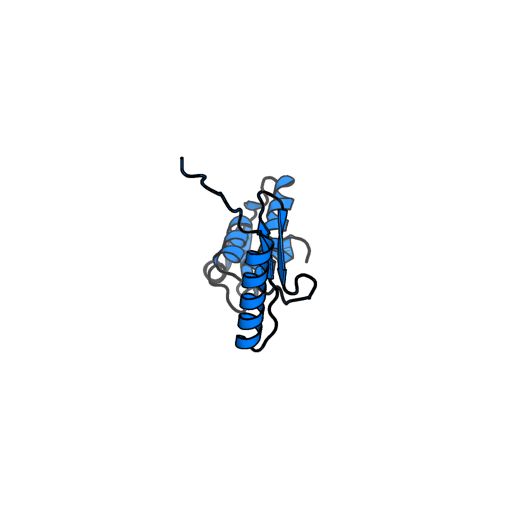8.12 88 SER A O 1
ATOM 668 N N . ASP A 1 89 ? -13.256 -9.435 12.087 1.00 98.12 89 ASP A N 1
ATOM 669 C CA . ASP A 1 89 ? -12.589 -8.628 11.064 1.00 98.12 89 ASP A CA 1
ATOM 670 C C . ASP A 1 89 ? -11.365 -9.335 10.482 1.00 98.12 89 ASP A C 1
ATOM 672 O O . ASP A 1 89 ? -10.928 -8.968 9.395 1.00 98.12 89 ASP A O 1
ATOM 676 N N . LEU A 1 90 ? -10.799 -10.309 11.207 1.00 98.38 90 LEU A N 1
ATOM 677 C CA . LEU A 1 90 ? -9.574 -10.996 10.807 1.00 98.38 90 LEU A CA 1
ATOM 678 C C . LEU A 1 90 ? -9.762 -11.728 9.477 1.00 98.38 90 LEU A C 1
ATOM 680 O O . LEU A 1 90 ? -10.767 -12.399 9.244 1.00 98.38 90 LEU A O 1
ATOM 684 N N . VAL A 1 91 ? -8.749 -11.618 8.623 1.00 97.19 91 VAL A N 1
ATOM 685 C CA . VAL A 1 91 ? -8.702 -12.216 7.283 1.00 97.19 91 VAL A CA 1
ATOM 686 C C . VAL A 1 91 ? -7.357 -12.924 7.100 1.00 97.19 91 VAL A C 1
ATOM 688 O O . VAL A 1 91 ? -6.657 -13.219 8.068 1.00 97.19 91 VAL A O 1
ATOM 691 N N . ASN A 1 92 ? -6.959 -13.249 5.869 1.00 94.31 92 ASN A N 1
ATOM 692 C CA . ASN A 1 92 ? -5.601 -13.726 5.640 1.00 94.31 92 ASN A CA 1
ATOM 693 C C . ASN A 1 92 ? -4.610 -12.574 5.882 1.00 94.31 92 ASN A C 1
ATOM 695 O O . ASN A 1 92 ? -4.744 -11.529 5.263 1.00 94.31 92 ASN A O 1
ATOM 699 N N . TYR A 1 93 ? -3.594 -12.782 6.725 1.00 98.25 93 TYR A N 1
ATOM 700 C CA . TYR A 1 93 ? -2.465 -11.865 6.956 1.00 98.25 93 TYR A CA 1
ATOM 701 C C . TYR A 1 93 ? -2.813 -10.493 7.586 1.00 98.25 93 TYR A C 1
ATOM 703 O O . TYR A 1 93 ? -3.105 -9.506 6.907 1.00 98.25 93 TYR A O 1
ATOM 711 N N . ASN A 1 94 ? -2.710 -10.426 8.916 1.00 98.12 94 ASN A N 1
ATOM 712 C CA . ASN A 1 94 ? -3.004 -9.246 9.741 1.00 98.12 94 ASN A CA 1
ATOM 713 C C . ASN A 1 94 ? -2.054 -9.133 10.955 1.00 98.12 94 ASN A C 1
ATOM 715 O O . ASN A 1 94 ? -2.502 -9.193 12.103 1.00 98.12 94 ASN A O 1
ATOM 719 N N . PRO A 1 95 ? -0.734 -9.020 10.719 1.00 98.56 95 PRO A N 1
ATOM 720 C CA . PRO A 1 95 ? 0.299 -9.151 11.754 1.00 98.56 95 PRO A CA 1
ATOM 721 C C . PRO A 1 95 ? 0.296 -8.031 12.808 1.00 98.56 95 PRO A C 1
ATOM 723 O O . PRO A 1 95 ? 0.990 -8.139 13.828 1.00 98.56 95 PRO A O 1
ATOM 726 N N . ILE A 1 96 ? -0.421 -6.930 12.558 1.00 98.81 96 ILE A N 1
ATOM 727 C CA . ILE A 1 96 ? -0.588 -5.841 13.518 1.00 98.81 96 ILE A CA 1
ATOM 728 C C . ILE A 1 96 ? -1.979 -5.924 14.127 1.00 98.81 96 ILE A C 1
ATOM 730 O O . ILE A 1 96 ? -2.085 -6.081 15.339 1.00 98.81 96 ILE A O 1
ATOM 734 N N . ALA A 1 97 ? -3.035 -5.897 13.313 1.00 98.62 97 ALA A N 1
ATOM 735 C CA . ALA A 1 97 ? -4.405 -5.794 13.810 1.00 98.62 97 ALA A CA 1
ATOM 736 C C . ALA A 1 97 ? -4.820 -6.966 14.719 1.00 98.62 97 ALA A C 1
ATOM 738 O O . ALA A 1 97 ? -5.571 -6.760 15.672 1.00 98.62 97 ALA A O 1
ATOM 739 N N . GLU A 1 98 ? -4.290 -8.177 14.507 1.00 98.56 98 GLU A N 1
ATOM 740 C CA . GLU A 1 98 ? -4.593 -9.334 15.369 1.00 98.56 98 GLU A CA 1
ATOM 741 C C . GLU A 1 98 ? -4.215 -9.131 16.839 1.00 98.56 98 GLU A C 1
ATOM 743 O O . GLU A 1 98 ? -4.854 -9.692 17.728 1.00 98.56 98 GLU A O 1
ATOM 748 N N . LYS A 1 99 ? -3.218 -8.283 17.109 1.00 98.62 99 LYS A N 1
ATOM 749 C CA . LYS A 1 99 ? -2.756 -7.963 18.466 1.00 98.62 99 LYS A CA 1
ATOM 750 C C . LYS A 1 99 ? -3.692 -6.995 19.193 1.00 98.62 99 LYS A C 1
ATOM 752 O O . LYS A 1 99 ? -3.548 -6.800 20.394 1.00 98.62 99 LYS A O 1
ATOM 757 N N . HIS A 1 100 ? -4.642 -6.398 18.472 1.00 98.62 100 HIS A N 1
ATOM 758 C CA . HIS A 1 100 ? -5.578 -5.391 18.972 1.00 98.62 100 HIS A CA 1
ATOM 759 C C . HIS A 1 100 ? -7.033 -5.887 18.987 1.00 98.62 100 HIS A C 1
ATOM 761 O O . HIS A 1 100 ? -7.947 -5.084 19.168 1.00 98.62 100 HIS A O 1
ATOM 767 N N . VAL A 1 101 ? -7.273 -7.192 18.803 1.00 98.44 101 VAL A N 1
ATOM 768 C CA . VAL A 1 101 ? -8.621 -7.785 18.847 1.00 98.44 101 VAL A CA 1
ATOM 769 C C . VAL A 1 101 ? -9.306 -7.497 20.186 1.00 98.44 101 VAL A C 1
ATOM 771 O O . VAL A 1 101 ? -8.702 -7.629 21.247 1.00 98.44 101 VAL A O 1
ATOM 774 N N . ASN A 1 102 ? -10.590 -7.135 20.122 1.00 96.81 102 ASN A N 1
ATOM 775 C CA . ASN A 1 1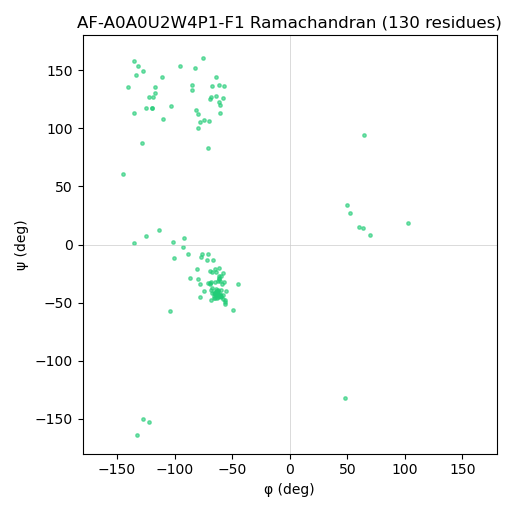02 ? -11.412 -6.630 21.231 1.00 96.81 102 ASN A CA 1
ATOM 776 C C . ASN A 1 102 ? -10.922 -5.291 21.813 1.00 96.81 102 ASN A C 1
ATOM 778 O O . ASN A 1 102 ? -11.348 -4.884 22.892 1.00 96.81 102 ASN A O 1
ATOM 782 N N . GLY A 1 103 ? -10.029 -4.611 21.099 1.00 98.38 103 GLY A N 1
ATOM 783 C CA . GLY A 1 103 ? -9.564 -3.266 21.387 1.00 98.38 103 GLY A CA 1
ATOM 784 C C . GLY A 1 103 ? -9.830 -2.333 20.210 1.00 98.38 103 GLY A C 1
ATOM 785 O O . GLY A 1 103 ? -10.756 -2.519 19.416 1.00 98.38 103 GLY A O 1
ATOM 786 N N . THR A 1 104 ? -9.001 -1.299 20.104 1.00 98.75 104 THR A N 1
ATOM 787 C CA . THR A 1 104 ? -9.093 -0.320 19.021 1.00 98.75 104 THR A CA 1
ATOM 788 C C . THR A 1 104 ? -7.721 -0.004 18.449 1.00 98.75 104 THR A C 1
ATOM 790 O O . THR A 1 104 ? -6.701 -0.167 19.122 1.00 98.75 104 THR A O 1
ATOM 793 N N . MET A 1 105 ? -7.724 0.490 17.216 1.00 98.81 105 MET A N 1
ATOM 794 C CA . MET A 1 105 ? -6.593 1.170 16.593 1.00 98.81 105 MET A CA 1
ATOM 795 C C . MET A 1 105 ? -7.061 2.525 16.055 1.00 98.81 105 MET A C 1
ATOM 797 O O . MET A 1 105 ? -8.224 2.675 15.686 1.00 98.81 105 MET A O 1
ATOM 801 N N . SER A 1 106 ? -6.194 3.533 16.029 1.00 98.88 106 SER A N 1
ATOM 802 C CA . SER A 1 106 ? -6.485 4.801 15.357 1.00 98.88 106 SER A CA 1
ATOM 803 C C . SER A 1 106 ? -6.387 4.663 13.832 1.00 98.88 106 SER A C 1
ATOM 805 O O . SER A 1 106 ? -5.734 3.750 13.324 1.00 98.88 106 SER A O 1
ATOM 807 N N . LEU A 1 107 ? -6.988 5.583 13.072 1.00 98.75 107 LEU A N 1
ATOM 808 C CA . LEU A 1 107 ? -6.814 5.610 11.611 1.00 98.75 107 LEU A CA 1
ATOM 809 C C . LEU A 1 107 ? -5.348 5.829 11.194 1.00 98.75 107 LEU A C 1
ATOM 811 O O . LEU A 1 107 ? -4.923 5.291 10.169 1.00 98.75 107 LEU A O 1
ATOM 815 N N . ALA A 1 108 ? -4.551 6.541 11.999 1.00 98.81 108 ALA A N 1
ATOM 816 C CA . ALA A 1 108 ? -3.104 6.637 11.800 1.00 98.81 108 ALA A CA 1
ATOM 817 C C . ALA A 1 108 ? -2.392 5.288 12.005 1.00 98.81 108 ALA A C 1
ATOM 819 O O . ALA A 1 108 ? -1.577 4.891 11.173 1.00 98.81 108 ALA A O 1
ATOM 820 N N . GLU A 1 109 ? -2.721 4.558 13.075 1.00 98.88 109 GLU A N 1
ATOM 821 C CA . GLU A 1 109 ? -2.156 3.231 13.365 1.00 98.88 109 GLU A CA 1
ATOM 822 C C . GLU A 1 109 ? -2.538 2.212 12.279 1.00 98.88 109 GLU A C 1
ATOM 824 O O . GLU A 1 109 ? -1.691 1.442 11.827 1.00 98.88 109 GLU A O 1
ATOM 829 N N . LEU A 1 110 ? -3.787 2.242 11.801 1.00 98.88 110 LEU A N 1
ATOM 830 C CA . LEU A 1 110 ? -4.251 1.403 10.692 1.00 98.88 110 LEU A CA 1
ATOM 831 C C . LEU A 1 110 ? -3.539 1.760 9.379 1.00 98.88 110 LEU A C 1
ATOM 833 O O . LEU A 1 110 ? -3.095 0.868 8.660 1.00 98.88 110 LEU A O 1
ATOM 837 N N . SER A 1 111 ? -3.352 3.049 9.087 1.00 98.88 111 SER A N 1
ATOM 838 C CA . SER A 1 111 ? -2.578 3.491 7.918 1.00 98.88 111 SER A CA 1
ATOM 839 C C . SER A 1 111 ? -1.134 2.984 7.980 1.00 98.88 111 SER A C 1
ATOM 841 O O . SER A 1 111 ? -0.629 2.432 7.002 1.00 98.88 111 SER A O 1
ATOM 843 N N . ALA A 1 112 ? -0.484 3.087 9.142 1.00 98.88 112 ALA A N 1
ATOM 844 C CA . ALA A 1 112 ? 0.861 2.556 9.347 1.00 98.88 112 ALA A CA 1
ATOM 845 C C . ALA A 1 112 ? 0.913 1.027 9.180 1.00 98.88 112 ALA A C 1
ATOM 847 O O . ALA A 1 112 ? 1.789 0.522 8.480 1.00 98.88 112 ALA A O 1
ATOM 848 N N . ALA A 1 113 ? -0.043 0.291 9.754 1.00 98.88 113 ALA A N 1
ATOM 849 C CA . ALA A 1 113 ? -0.129 -1.163 9.630 1.00 98.88 113 ALA A CA 1
ATOM 850 C C . ALA A 1 113 ? -0.317 -1.621 8.172 1.00 98.88 113 ALA A C 1
ATOM 852 O O . ALA A 1 113 ? 0.375 -2.533 7.710 1.00 98.88 113 ALA A O 1
ATOM 853 N N . ALA A 1 114 ? -1.202 -0.959 7.422 1.00 98.81 114 ALA A N 1
ATOM 854 C CA . ALA A 1 114 ? -1.435 -1.256 6.013 1.00 98.81 114 ALA A CA 1
ATOM 855 C C . ALA A 1 114 ? -0.185 -0.986 5.156 1.00 98.81 114 ALA A C 1
ATOM 857 O O . ALA A 1 114 ? 0.157 -1.798 4.298 1.00 98.81 114 ALA A O 1
ATOM 858 N N . LEU A 1 115 ? 0.523 0.124 5.391 1.00 98.81 115 LEU A N 1
ATOM 859 C CA . LEU A 1 115 ? 1.680 0.520 4.580 1.00 98.81 115 LEU A CA 1
ATOM 860 C C . LEU A 1 115 ? 2.956 -0.257 4.922 1.00 98.81 115 LEU A C 1
ATOM 862 O O . LEU A 1 115 ? 3.660 -0.701 4.020 1.00 98.81 115 LEU A O 1
ATOM 866 N N . GLN A 1 116 ? 3.262 -0.418 6.210 1.00 98.81 116 GLN A N 1
ATOM 867 C CA . GLN A 1 116 ? 4.538 -0.984 6.662 1.00 98.81 116 GLN A CA 1
ATOM 868 C C . GLN A 1 116 ? 4.508 -2.511 6.742 1.00 98.81 116 GLN A C 1
ATOM 870 O O . GLN A 1 116 ? 5.537 -3.156 6.563 1.00 98.81 116 GLN A O 1
ATOM 875 N N . TYR A 1 117 ? 3.331 -3.088 6.992 1.00 98.69 117 TYR A N 1
ATOM 876 C CA . TYR A 1 117 ? 3.170 -4.525 7.218 1.00 98.69 117 TYR A CA 1
ATOM 877 C C . TYR A 1 117 ? 2.162 -5.167 6.278 1.00 98.69 117 TYR A C 1
ATOM 879 O O . TYR A 1 117 ? 1.829 -6.325 6.473 1.00 98.69 117 TYR A O 1
ATOM 887 N N . SER A 1 118 ? 1.651 -4.445 5.275 1.00 98.62 118 SER A N 1
ATOM 888 C CA . SER A 1 118 ? 0.642 -4.954 4.340 1.00 98.62 118 SER A CA 1
ATOM 889 C C . SER A 1 118 ? -0.595 -5.562 5.016 1.00 98.62 118 SER A C 1
ATOM 891 O O . SER A 1 118 ? -1.247 -6.420 4.421 1.00 98.62 118 SER A O 1
ATOM 893 N N . ASP A 1 119 ? -0.924 -5.120 6.232 1.00 98.81 119 ASP A N 1
ATOM 894 C CA . ASP A 1 119 ? -1.986 -5.700 7.054 1.00 98.81 119 ASP A 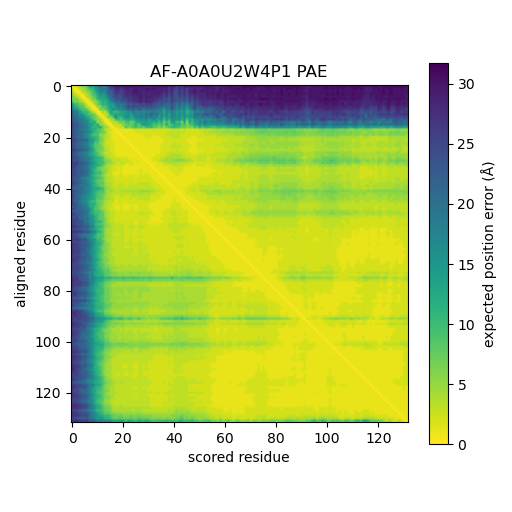CA 1
ATOM 895 C C . ASP A 1 119 ? -3.354 -5.574 6.354 1.00 98.81 119 ASP A C 1
ATOM 897 O O . ASP A 1 119 ? -3.774 -4.480 5.957 1.00 98.81 119 ASP A O 1
ATOM 901 N N . ASN A 1 120 ? -4.032 -6.708 6.142 1.00 98.75 120 ASN A N 1
ATOM 902 C CA . ASN A 1 120 ? -5.271 -6.752 5.364 1.00 98.75 120 ASN A CA 1
ATOM 903 C C . ASN A 1 120 ? -6.499 -6.299 6.164 1.00 98.75 120 ASN A C 1
ATOM 905 O O . ASN A 1 120 ? -7.406 -5.703 5.584 1.00 98.75 120 ASN A O 1
ATOM 909 N N . VAL A 1 121 ? -6.514 -6.493 7.486 1.00 98.75 121 VAL A N 1
ATOM 910 C CA . VAL A 1 121 ? -7.570 -5.930 8.344 1.00 98.75 121 VAL A CA 1
ATOM 911 C C . VAL A 1 121 ? -7.463 -4.416 8.332 1.00 98.75 121 VAL A C 1
ATOM 913 O O . VAL A 1 121 ? -8.466 -3.728 8.150 1.00 98.75 121 VAL A O 1
ATOM 916 N N . ALA A 1 122 ? -6.241 -3.897 8.458 1.00 98.81 122 ALA A N 1
ATOM 917 C CA . ALA A 1 122 ? -6.000 -2.468 8.396 1.00 98.81 122 ALA A CA 1
ATOM 918 C C . ALA A 1 122 ? -6.483 -1.866 7.070 1.00 98.81 122 ALA A C 1
ATOM 920 O O . ALA A 1 122 ? -7.235 -0.895 7.086 1.00 98.81 122 ALA A O 1
ATOM 921 N N . MET A 1 123 ? -6.147 -2.490 5.934 1.00 98.62 123 MET A N 1
ATOM 922 C CA . MET A 1 123 ? -6.662 -2.071 4.626 1.00 98.62 123 MET A CA 1
ATOM 923 C C . MET A 1 123 ? -8.193 -2.049 4.582 1.00 98.62 123 MET A C 1
ATOM 925 O O . MET A 1 123 ? -8.764 -1.028 4.209 1.00 98.62 123 MET A O 1
ATOM 929 N N . ASN A 1 124 ? -8.859 -3.124 5.018 1.00 98.50 124 ASN A N 1
ATOM 930 C CA . ASN A 1 124 ? -10.323 -3.208 5.019 1.00 98.50 124 ASN A CA 1
ATOM 931 C C . ASN A 1 124 ? -10.970 -2.111 5.880 1.00 98.50 124 ASN A C 1
ATOM 933 O O . ASN A 1 124 ? -11.984 -1.537 5.489 1.00 98.50 124 ASN A O 1
ATOM 937 N N . LYS A 1 125 ? -10.379 -1.781 7.037 1.00 98.50 125 LYS A N 1
ATOM 938 C CA . LYS A 1 125 ? -10.869 -0.692 7.897 1.00 98.50 125 LYS A CA 1
ATOM 939 C C . LYS A 1 125 ? -10.699 0.688 7.253 1.00 98.50 125 LYS A C 1
ATOM 941 O O . LYS A 1 125 ? -11.586 1.523 7.407 1.00 98.50 125 LYS A O 1
ATOM 946 N N . LEU A 1 126 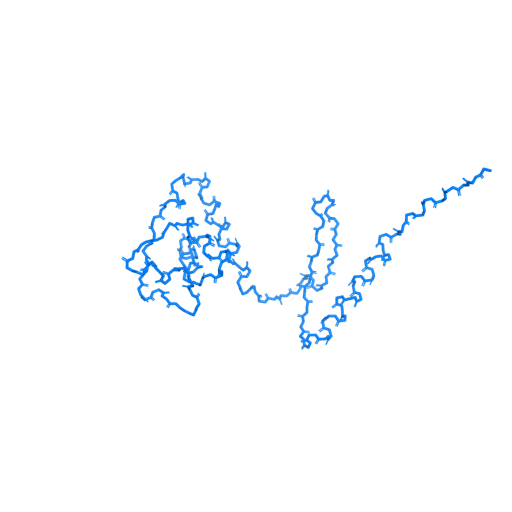? -9.599 0.930 6.532 1.00 98.56 126 LEU A N 1
ATOM 947 C CA . LEU A 1 126 ? -9.364 2.198 5.824 1.00 98.56 126 LEU A CA 1
ATOM 948 C C . LEU A 1 126 ? -10.334 2.372 4.646 1.00 98.56 126 LEU A C 1
ATOM 950 O O . LEU A 1 126 ? -10.968 3.416 4.543 1.00 98.56 126 LEU A O 1
ATOM 954 N N . ILE A 1 127 ? -10.481 1.332 3.820 1.00 98.00 127 ILE A N 1
ATOM 955 C CA . ILE A 1 127 ? -11.459 1.192 2.722 1.00 98.00 127 ILE A CA 1
ATOM 956 C C . ILE A 1 127 ? -12.874 1.545 3.219 1.00 98.00 127 ILE A C 1
ATOM 958 O O . ILE A 1 127 ? -13.469 2.542 2.798 1.00 98.00 127 ILE A O 1
ATOM 962 N N . ALA A 1 128 ? -13.337 0.851 4.264 1.00 97.69 128 ALA A N 1
ATOM 963 C CA . ALA A 1 128 ? -14.654 1.092 4.848 1.00 97.69 128 ALA A CA 1
ATOM 964 C C . ALA A 1 128 ? -14.832 2.535 5.360 1.00 97.69 128 ALA A C 1
ATOM 966 O O . ALA A 1 128 ? -15.924 3.096 5.274 1.00 97.69 128 ALA A O 1
ATOM 967 N N . HIS A 1 129 ? -13.771 3.159 5.880 1.00 96.31 129 HIS A N 1
ATOM 968 C CA . HIS A 1 129 ? -13.822 4.538 6.364 1.00 96.31 129 HIS A CA 1
ATOM 969 C C . HIS A 1 129 ? -13.960 5.578 5.233 1.00 96.31 129 HIS A C 1
ATOM 971 O O . HIS A 1 129 ? -14.588 6.623 5.433 1.00 96.31 129 HIS A O 1
ATOM 977 N N . VAL A 1 130 ? -13.377 5.321 4.057 1.00 94.69 130 VAL A N 1
ATOM 978 C CA . VAL A 1 130 ? -13.384 6.260 2.916 1.00 94.69 130 VAL A CA 1
ATOM 979 C C . VAL A 1 130 ? -14.548 6.048 1.943 1.00 94.69 130 VAL A C 1
ATOM 981 O O . VAL A 1 130 ? -14.638 6.762 0.947 1.00 94.69 130 VAL A O 1
ATOM 984 N N . GLY A 1 131 ? -15.479 5.143 2.259 1.00 93.69 131 GLY A N 1
ATOM 985 C CA . GLY A 1 131 ? -16.756 5.013 1.550 1.00 93.69 131 GLY A CA 1
ATOM 986 C C . GLY A 1 131 ? -16.853 3.851 0.563 1.00 93.69 131 GLY A C 1
ATOM 987 O O . GLY A 1 131 ? -17.744 3.868 -0.285 1.00 93.69 131 GLY A O 1
ATOM 988 N N . GLY A 1 132 ? -15.983 2.847 0.669 1.00 76.62 132 GLY A N 1
ATOM 989 C CA . GLY A 1 132 ? -16.103 1.598 -0.082 1.00 76.62 132 GLY A CA 1
ATOM 990 C C . GLY A 1 132 ? -15.068 0.614 0.375 1.00 76.62 132 GLY A C 1
ATOM 991 O O . GLY A 1 132 ? -13.889 1.013 0.286 1.00 76.62 132 GLY A O 1
#

Organism: Enterobacter asbur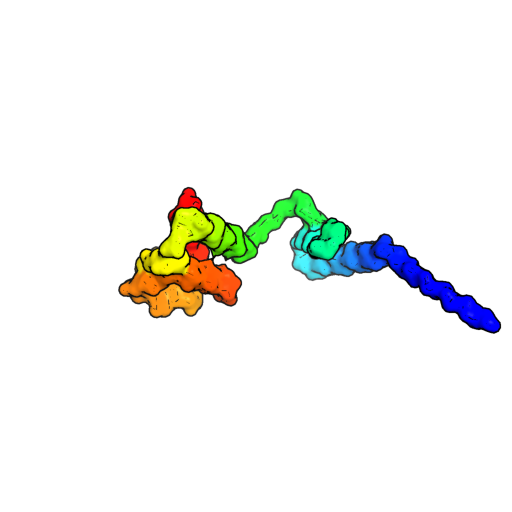iae (NCBI:txid61645)

Mean predicted aligned error: 6.6 Å

InterPro domains:
  IPR000871 Beta-lactamase, class-A [PR00118] (21-45)
  IPR000871 Beta-lactamase, class-A [PR00118] (52-69)
  IPR000871 Beta-lactamase, class-A [PR00118] (94-119)
  IPR000871 Beta-lactamase, class-A [PR00118] (130-132)
  IPR000871 Beta-lactamase, class-A [PTHR35333] (12-132)
  IPR012338 Beta-lactamase/transpeptidase-like [G3DSA:3.40.710.10] (11-132)
  IPR012338 Beta-lactamase/transpeptidase-like [SSF56601] (17-132)
  IPR023650 Beta-lactamase, class-A active site [PS00146] (54-69)
  IPR045155 Beta-lactamase class A, catalytic domain [PF13354] (18-131)

Sequence (132 aa):
TVTLLLGSVPLYAQTADVQQKLAELERQSGGRLGVALINTADNSQILYRADERFAMCSTSKVMAAAAVLKKSESEPNLLNQRVEIKKSDLVNYNPIAEKHVNGTMSLAELSAAALQYSDNVAMNKLIAHVGG

Secondary structure (DSSP, 8-state):
----------HHHHHHHHHHHHHHHHHHHTS---EEEE-TTT--EEEESTTS----G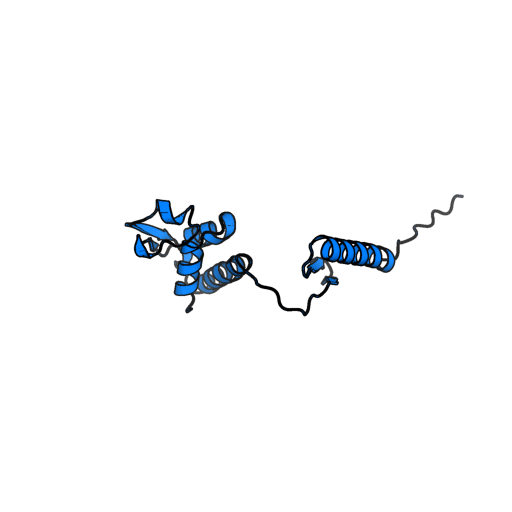GGGHHHHHHHHHHHHTT-TTGGG-EEEE-GGG--S--TTGGGGTTEEEEHHHHHHHHHHH--HHHHHHHHHHHT-

pLDDT: mean 92.4, std 14.2, range [36.84, 98.88]

Foldseek 3Di:
DDDDDPDDPPPVVVLVVVQVVQVVVCVVVVHHDWDWDADPVPRDIRTDCPVDDDDCQLVCLVVLLVLQVVVCVVVVCQQVDWDAQAPVLDDPAAVDSVVQHRHTDGLVRLSCSCPVRVGPSSSVVSVVVNPD

Solvent-accessible surface area (backbone atoms only — not comparable to full-atom values): 7896 Å² total; per-residue (Å²): 136,88,84,81,78,83,74,75,77,59,69,67,66,57,52,53,54,52,54,54,52,50,54,50,50,23,65,74,66,75,63,86,64,69,43,75,49,70,41,86,90,77,68,50,71,53,74,38,61,65,89,61,90,76,86,58,74,76,65,49,39,57,56,40,39,48,53,53,56,58,52,31,77,82,34,90,60,47,49,70,40,73,42,80,31,49,77,85,58,65,65,82,60,33,89,55,56,67,80,30,51,84,40,60,43,28,48,47,57,28,38,48,32,19,67,79,63,60,12,41,40,27,41,53,55,43,27,57,71,78,75,91